Protein AF-A0A660TRC2-F1 (afdb_monomer)

Solvent-accessible surface area (backbone atoms only — not comparable to full-atom values): 8141 Å² total; per-residue (Å²): 137,85,77,63,54,50,63,56,48,26,54,42,34,40,71,77,69,68,39,89,51,57,37,67,58,51,51,52,50,32,53,53,36,41,74,73,71,48,64,65,53,61,55,36,80,72,59,74,60,78,67,70,73,78,74,91,77,68,84,79,85,71,75,71,83,86,66,77,57,84,85,73,58,64,68,63,65,78,68,62,75,64,88,85,78,83,83,77,90,75,85,79,74,79,86,80,78,96,74,94,76,88,78,83,84,78,83,83,85,75,84,87,76,94,76,135

Sequence (116 aa):
EKDWSPEQISKRLKLEDKLDISFVRIYQLIEQDKQKGGNLYTHLRFHHTGHRRAKYGAKYQGGIKDRVSISKRPEIVNDKTRVGDWEIDTIMRPLHSNTSKISPIKPMVKPFTIIF

Foldseek 3Di:
DDQDQLVRVQVCCCVPVVDRDDSVVVVVVQVVCVVVVHDNVCSHPVNPPPDDPPPPPDPPPDDDPPDDDPVRDDCVVVVVPDPPDDDDDDPDDDDDDDDDDDDDDDDPDDDDDDDD

Radius of gyration: 25.34 Å; Cα contacts (8 Å, |Δi|>4): 46; chains: 1; bounding box: 34×39×62 Å

Mean predicted aligned error: 17.65 Å

Secondary structure (DSSP, 8-state):
-----HHHHHHHHHHHS-----HHHHHHHHHHHHHTT-SGGGGSTTTTT--------S---PPPTTPPPGGGS-HHHHTT--TT----------S-------PPP-----------

Structure (mmCIF, N/CA/C/O backbone):
data_AF-A0A660TRC2-F1
#
_entry.id   AF-A0A660TRC2-F1
#
loop_
_atom_site.group_PDB
_atom_site.id
_atom_site.type_symbol
_atom_site.label_atom_id
_atom_site.label_alt_id
_atom_site.label_comp_id
_atom_site.label_asym_id
_atom_site.label_entity_id
_atom_site.label_seq_id
_atom_site.pdbx_PDB_ins_code
_atom_site.Cartn_x
_atom_site.Cartn_y
_atom_site.Cartn_z
_atom_site.occupancy
_atom_site.B_iso_or_equiv
_atom_site.auth_seq_id
_atom_site.auth_comp_id
_atom_site.auth_asym_id
_atom_site.auth_atom_id
_atom_site.pdbx_PDB_model_num
ATOM 1 N N . GLU A 1 1 ? 10.155 -6.901 14.363 1.00 54.22 1 GLU A N 1
ATOM 2 C CA . GLU A 1 1 ? 8.679 -6.918 14.261 1.00 54.22 1 GLU A CA 1
ATOM 3 C C . GLU A 1 1 ? 8.251 -7.410 12.890 1.00 54.22 1 GLU A C 1
ATOM 5 O O . GLU A 1 1 ? 9.057 -7.360 11.968 1.00 54.22 1 GLU A O 1
ATOM 10 N N . LYS A 1 2 ? 7.033 -7.947 12.765 1.00 68.44 2 LYS A N 1
ATOM 11 C CA . LYS A 1 2 ? 6.492 -8.450 11.498 1.00 68.44 2 LYS A CA 1
ATOM 12 C C . LYS A 1 2 ? 5.386 -7.510 11.032 1.00 68.44 2 LYS A C 1
ATOM 14 O O . LYS A 1 2 ? 4.341 -7.459 11.672 1.00 68.44 2 LYS A O 1
ATOM 19 N N . ASP A 1 3 ? 5.621 -6.804 9.931 1.00 81.38 3 ASP A N 1
ATOM 20 C CA . ASP A 1 3 ? 4.624 -5.918 9.330 1.00 81.38 3 ASP A CA 1
ATOM 21 C C . ASP A 1 3 ? 3.574 -6.736 8.566 1.00 81.38 3 ASP A C 1
ATOM 23 O O . ASP A 1 3 ? 3.900 -7.593 7.736 1.00 81.38 3 ASP A O 1
ATOM 27 N N . TRP A 1 4 ? 2.298 -6.482 8.858 1.00 83.56 4 TRP A N 1
ATOM 28 C CA . TRP A 1 4 ? 1.162 -7.154 8.229 1.00 83.56 4 TRP A CA 1
ATOM 29 C C . TRP A 1 4 ? 0.447 -6.210 7.269 1.00 83.56 4 TRP A C 1
ATOM 31 O O . TRP A 1 4 ? 0.222 -5.040 7.569 1.00 83.56 4 TRP A O 1
ATOM 41 N N . SER A 1 5 ? 0.031 -6.731 6.114 1.00 86.19 5 SER A N 1
ATOM 42 C CA . SER A 1 5 ? -0.878 -5.987 5.240 1.00 86.19 5 SER A CA 1
ATOM 43 C C . SER A 1 5 ? -2.267 -5.848 5.886 1.00 86.19 5 SER A C 1
ATOM 45 O O . SER A 1 5 ? -2.694 -6.751 6.613 1.00 86.19 5 SER A O 1
ATOM 47 N N . PRO A 1 6 ? -3.025 -4.781 5.581 1.00 90.00 6 PRO A N 1
ATOM 48 C CA . PRO A 1 6 ? -4.396 -4.606 6.075 1.00 90.00 6 PRO A CA 1
ATOM 49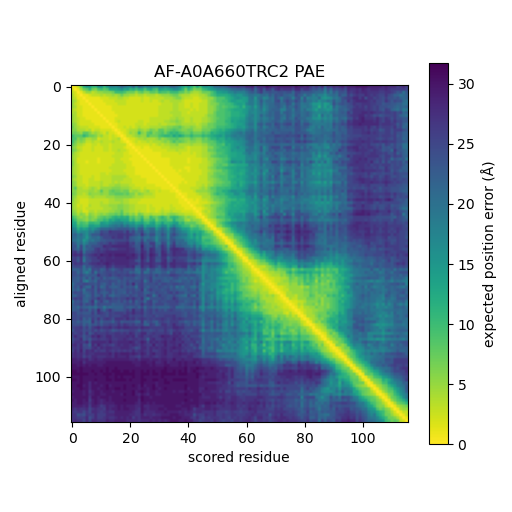 C C . PRO A 1 6 ? -5.326 -5.797 5.796 1.00 90.00 6 PRO A C 1
ATOM 51 O O . PRO A 1 6 ? -6.175 -6.132 6.618 1.00 90.00 6 PRO A O 1
ATOM 54 N N . GLU A 1 7 ? -5.136 -6.491 4.674 1.00 90.62 7 GLU A N 1
ATOM 55 C CA . GLU A 1 7 ? -5.878 -7.710 4.326 1.00 90.62 7 GLU A CA 1
ATOM 56 C C . GLU A 1 7 ? -5.544 -8.881 5.258 1.00 90.62 7 GLU A C 1
ATOM 58 O O . GLU A 1 7 ? -6.429 -9.636 5.660 1.00 90.62 7 GLU A O 1
ATOM 63 N N . GLN A 1 8 ? -4.270 -9.032 5.627 1.00 90.88 8 GLN A N 1
ATOM 64 C CA . GLN A 1 8 ? -3.845 -10.046 6.589 1.00 90.88 8 GLN A CA 1
ATOM 65 C C . GLN A 1 8 ? -4.356 -9.730 7.995 1.00 90.88 8 GLN A C 1
ATOM 67 O O . GLN A 1 8 ? -4.800 -10.646 8.683 1.00 90.88 8 GLN A O 1
ATOM 72 N N . ILE A 1 9 ? -4.343 -8.454 8.398 1.00 89.69 9 ILE A N 1
ATOM 73 C CA . ILE A 1 9 ? -4.900 -8.007 9.682 1.00 89.69 9 ILE A CA 1
ATOM 74 C C . ILE A 1 9 ? -6.399 -8.318 9.731 1.00 89.69 9 ILE A C 1
ATOM 76 O O . ILE A 1 9 ? -6.848 -8.966 10.665 1.00 89.69 9 ILE A O 1
ATOM 80 N N . SER A 1 10 ? -7.158 -7.952 8.694 1.00 91.69 10 SER A N 1
ATOM 81 C CA . SER A 1 10 ? -8.596 -8.250 8.595 1.00 91.69 10 SER A CA 1
ATOM 82 C C . SER A 1 10 ? -8.892 -9.751 8.735 1.00 91.69 10 SER A C 1
ATOM 84 O O . SER A 1 10 ? -9.742 -10.150 9.530 1.00 91.69 10 SER A O 1
ATOM 86 N N . LYS A 1 11 ? -8.137 -10.609 8.034 1.00 92.00 11 LYS A N 1
ATOM 87 C CA . LYS A 1 11 ? -8.286 -12.071 8.142 1.00 92.00 11 LYS A CA 1
ATOM 88 C C . LYS A 1 11 ? -7.936 -12.599 9.532 1.00 92.00 11 LYS A C 1
ATOM 90 O O . LYS A 1 11 ? -8.628 -13.484 10.026 1.00 92.00 11 LYS A O 1
ATOM 95 N N . ARG A 1 12 ? -6.881 -12.074 10.159 1.00 91.56 12 ARG A N 1
ATOM 96 C CA . ARG A 1 12 ? -6.488 -12.465 11.517 1.00 91.56 12 ARG A CA 1
ATOM 97 C C . ARG A 1 12 ? -7.514 -12.059 12.556 1.00 91.56 12 ARG A C 1
ATOM 99 O O . ARG A 1 12 ? -7.922 -12.914 13.323 1.00 91.56 12 ARG A O 1
ATOM 106 N N . LEU A 1 13 ? -7.987 -10.817 12.520 1.00 90.94 13 LEU A N 1
ATOM 107 C CA . LEU A 1 13 ? -9.030 -10.329 13.426 1.00 90.94 13 LEU A CA 1
ATOM 108 C C . LEU A 1 13 ? -10.293 -11.196 13.352 1.00 90.94 13 LEU A C 1
ATOM 110 O O . LEU A 1 13 ? -10.919 -11.483 14.368 1.00 90.94 13 LEU A O 1
ATOM 114 N N . LYS A 1 14 ? -10.627 -11.688 12.155 1.00 91.75 14 LYS A N 1
ATOM 115 C CA . LYS A 1 14 ? -11.754 -12.600 11.961 1.00 91.75 14 LYS A CA 1
ATOM 116 C C . LYS A 1 14 ? -11.524 -13.989 12.567 1.00 91.75 14 LYS A C 1
ATOM 118 O O . LYS A 1 14 ? -12.475 -14.591 13.057 1.00 91.75 14 LYS A O 1
ATOM 123 N N . LEU A 1 15 ? -10.295 -14.504 12.513 1.00 91.44 15 LEU A N 1
ATOM 124 C CA . LEU A 1 15 ? -9.937 -15.840 13.009 1.00 91.44 15 LEU A CA 1
ATOM 125 C C . LEU A 1 15 ? -9.657 -15.867 14.517 1.00 91.44 15 LEU A C 1
ATOM 127 O O . LEU A 1 15 ? -10.104 -16.784 15.198 1.00 91.44 15 LEU A O 1
ATOM 131 N N . GLU A 1 16 ? -8.907 -14.888 15.015 1.00 92.50 16 GLU A N 1
ATOM 132 C CA . GLU A 1 16 ? -8.398 -14.824 16.388 1.00 92.50 16 GLU A CA 1
ATOM 133 C C . GLU A 1 16 ? -9.418 -14.127 17.307 1.00 92.50 16 GLU A C 1
ATOM 135 O O . GLU A 1 16 ? -9.839 -14.705 18.308 1.00 92.50 16 GLU A O 1
ATOM 140 N N . ASP A 1 17 ? -9.906 -12.946 16.912 1.00 87.88 17 ASP A N 1
ATOM 141 C CA . ASP A 1 17 ? -10.756 -12.087 17.755 1.00 87.88 17 ASP A CA 1
ATOM 142 C C . ASP A 1 17 ? -12.253 -12.151 17.410 1.00 87.88 17 ASP A C 1
ATOM 144 O O . ASP A 1 17 ? -13.074 -11.488 18.044 1.00 87.88 17 ASP A O 1
ATOM 148 N N . LYS A 1 18 ? -12.635 -12.933 16.388 1.00 89.88 18 LYS A N 1
ATOM 149 C CA . LYS A 1 18 ? -14.004 -12.993 15.827 1.00 89.88 18 LYS A CA 1
ATOM 150 C C . LYS A 1 18 ? -14.560 -11.618 15.420 1.00 89.88 18 LYS A C 1
ATOM 152 O O . LYS A 1 18 ? -15.775 -11.433 15.344 1.00 89.88 18 LYS A O 1
ATOM 157 N N . LEU A 1 19 ? -13.681 -10.659 15.134 1.00 88.38 19 LEU A N 1
ATOM 158 C CA . LEU A 1 19 ? -14.034 -9.313 14.698 1.00 88.38 19 LEU A CA 1
ATOM 159 C C . LEU A 1 19 ? -13.989 -9.235 13.173 1.00 88.38 19 LEU A C 1
ATOM 161 O O . LEU A 1 19 ? -12.944 -9.442 12.557 1.00 88.38 19 LEU A O 1
ATOM 165 N N . ASP A 1 20 ? -15.122 -8.896 12.556 1.00 90.50 20 ASP A N 1
ATOM 166 C CA . ASP A 1 20 ? -15.200 -8.695 11.108 1.00 90.50 20 ASP A CA 1
ATOM 167 C C . ASP A 1 20 ? -14.986 -7.216 10.763 1.00 90.50 20 ASP A C 1
ATOM 169 O O . ASP A 1 20 ? -15.919 -6.414 10.691 1.00 90.50 20 ASP A O 1
ATOM 173 N N . ILE A 1 21 ? -13.716 -6.836 10.610 1.00 90.75 21 ILE A N 1
ATOM 174 C CA . ILE A 1 21 ? -13.323 -5.494 10.175 1.00 90.75 21 ILE A CA 1
ATOM 175 C C . ILE A 1 21 ? -12.880 -5.568 8.720 1.00 90.75 21 ILE A C 1
ATOM 177 O O . ILE A 1 21 ? -11.951 -6.303 8.375 1.00 90.75 21 ILE A O 1
ATOM 181 N N . SER A 1 22 ? -13.499 -4.757 7.861 1.00 92.12 22 SER A N 1
ATOM 182 C CA . SER A 1 22 ? -13.081 -4.658 6.466 1.00 92.12 22 SER A CA 1
ATOM 183 C C . SER A 1 22 ? -11.677 -4.059 6.363 1.00 92.12 22 SER A C 1
ATOM 185 O O . SER A 1 22 ? -11.337 -3.077 7.027 1.00 92.12 22 SER A O 1
ATOM 187 N N . PHE A 1 23 ? -10.853 -4.606 5.472 1.00 89.69 23 PHE A N 1
ATOM 188 C CA . PHE A 1 23 ? -9.523 -4.053 5.200 1.00 89.69 23 PHE A CA 1
ATOM 189 C C . PHE A 1 23 ? -9.590 -2.584 4.741 1.00 89.69 23 PHE A C 1
ATOM 191 O O . PHE A 1 23 ? -8.692 -1.804 5.046 1.00 89.69 23 PHE A O 1
ATOM 198 N N . VAL A 1 24 ? -10.685 -2.167 4.089 1.00 94.44 24 VAL A N 1
ATOM 199 C CA . VAL A 1 24 ? -10.956 -0.762 3.734 1.00 94.44 24 VAL A CA 1
ATOM 200 C C . VAL A 1 24 ? -10.991 0.128 4.977 1.00 94.44 24 VAL A C 1
ATOM 202 O O . VAL A 1 24 ? -10.414 1.214 4.973 1.00 94.44 24 VAL A O 1
ATOM 205 N N . ARG A 1 25 ? -11.626 -0.329 6.064 1.00 94.31 25 ARG A N 1
ATOM 206 C CA . ARG A 1 25 ? -11.678 0.420 7.324 1.00 94.31 25 ARG A CA 1
ATOM 207 C C . ARG A 1 25 ? -10.295 0.569 7.953 1.00 94.31 25 ARG A C 1
ATOM 209 O O . ARG A 1 25 ? -9.979 1.637 8.468 1.00 94.31 25 ARG A O 1
ATOM 216 N N . ILE A 1 26 ? -9.463 -0.465 7.855 1.00 93.00 26 ILE A N 1
ATOM 217 C CA . ILE A 1 26 ? -8.067 -0.430 8.313 1.00 93.00 26 ILE A CA 1
ATOM 218 C C . ILE A 1 26 ? -7.270 0.597 7.495 1.00 93.00 26 ILE A C 1
ATOM 220 O O . ILE A 1 26 ? -6.556 1.412 8.070 1.00 93.00 26 ILE A O 1
ATOM 224 N N . TYR A 1 27 ? -7.453 0.644 6.172 1.00 92.62 27 TYR A N 1
ATOM 225 C CA . TYR A 1 27 ? -6.838 1.681 5.335 1.00 92.62 27 TYR A CA 1
ATOM 226 C C . TYR A 1 27 ? -7.275 3.101 5.719 1.00 92.62 27 TYR A C 1
ATOM 228 O O . TYR A 1 27 ? -6.437 3.996 5.790 1.00 92.62 27 TYR A O 1
ATOM 236 N N . GLN A 1 28 ? -8.564 3.317 6.001 1.00 93.81 28 GLN A N 1
ATOM 237 C CA . GLN A 1 28 ? -9.054 4.620 6.466 1.00 93.81 28 GLN A CA 1
ATOM 238 C C . GLN A 1 28 ? -8.401 5.039 7.786 1.00 93.81 28 GLN A C 1
ATOM 240 O O . GLN A 1 28 ? -8.030 6.199 7.936 1.00 93.81 28 GLN A O 1
ATOM 245 N N . LEU A 1 29 ? -8.248 4.103 8.728 1.00 93.62 29 LEU A N 1
ATOM 246 C CA . LEU A 1 29 ? -7.586 4.358 10.007 1.00 93.62 29 LEU A CA 1
ATOM 247 C C . LEU A 1 29 ? -6.122 4.768 9.806 1.00 93.62 29 LEU A C 1
ATOM 249 O O . LEU A 1 29 ? -5.679 5.743 10.403 1.00 93.62 29 LEU A O 1
ATOM 253 N N . ILE A 1 30 ? -5.396 4.064 8.936 1.00 92.19 30 ILE A N 1
ATOM 254 C CA . ILE A 1 30 ? -3.998 4.382 8.614 1.00 92.19 30 ILE A CA 1
ATOM 255 C C . ILE A 1 30 ? -3.880 5.788 8.007 1.00 92.19 30 ILE A C 1
ATOM 257 O O . ILE A 1 30 ? -2.978 6.541 8.371 1.00 92.19 30 ILE A O 1
ATOM 261 N N . GLU A 1 31 ? -4.791 6.180 7.111 1.00 90.75 31 GLU A N 1
ATOM 262 C CA . GLU A 1 31 ? -4.759 7.529 6.530 1.00 90.75 31 GLU A CA 1
ATOM 263 C C . GLU A 1 31 ? -5.118 8.610 7.563 1.00 90.75 31 GLU A C 1
ATOM 265 O O . GLU A 1 31 ? -4.507 9.676 7.570 1.00 90.75 31 GLU A O 1
ATOM 270 N N . GLN A 1 32 ? -6.059 8.339 8.474 1.00 94.75 32 GLN A N 1
ATOM 271 C CA . GLN A 1 32 ? -6.383 9.252 9.578 1.00 94.75 32 GLN A CA 1
ATOM 272 C C . GLN A 1 32 ? -5.208 9.430 10.544 1.00 94.75 32 GLN A C 1
ATOM 274 O O . GLN A 1 32 ? -4.944 10.547 10.983 1.00 94.75 32 GLN A O 1
ATOM 279 N N . ASP A 1 33 ? -4.506 8.347 10.874 1.00 94.50 33 ASP A N 1
ATOM 280 C CA . ASP A 1 33 ? -3.301 8.381 11.704 1.00 94.50 33 ASP A CA 1
ATOM 281 C C . ASP A 1 33 ? -2.208 9.230 11.047 1.00 94.50 33 ASP A C 1
ATOM 283 O O . ASP A 1 33 ? -1.690 10.169 11.646 1.00 94.50 33 ASP A O 1
ATOM 287 N N . LYS A 1 34 ? -1.960 9.000 9.757 1.00 91.88 34 LYS A N 1
ATOM 288 C CA . LYS A 1 34 ? -1.024 9.793 8.958 1.00 91.88 34 LYS A CA 1
ATOM 289 C C . LYS A 1 34 ? -1.383 11.283 8.927 1.00 91.88 34 LYS A C 1
ATOM 291 O O . LYS A 1 34 ? -0.492 12.120 9.043 1.00 91.88 34 LYS A O 1
ATOM 296 N N . GLN A 1 35 ? -2.665 11.639 8.809 1.00 92.88 35 GLN A N 1
ATOM 297 C CA . GLN A 1 35 ? -3.112 13.041 8.878 1.00 92.88 35 GLN A CA 1
ATOM 298 C C . GLN A 1 35 ? -2.855 13.680 10.248 1.00 92.88 35 GLN A C 1
ATOM 300 O O . GLN A 1 35 ? -2.620 14.882 10.329 1.00 92.88 35 GLN A O 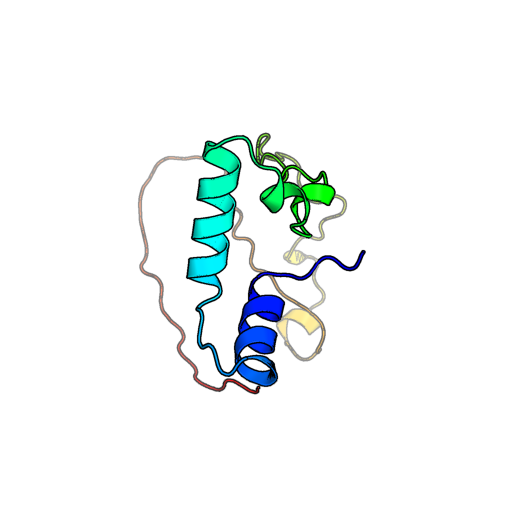1
ATOM 305 N N . LYS A 1 36 ? -2.869 12.880 11.318 1.00 95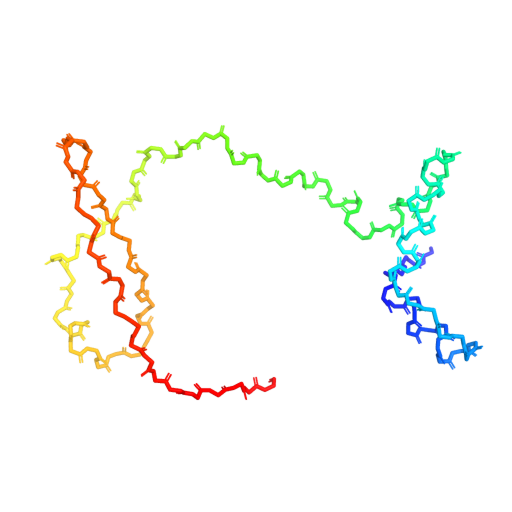.12 36 LYS A N 1
ATOM 306 C CA . LYS A 1 36 ? -2.533 13.306 12.682 1.00 95.12 36 LYS A CA 1
ATOM 307 C C . LYS A 1 36 ? -1.024 13.307 12.960 1.00 95.12 36 LYS A C 1
ATOM 309 O O . LYS A 1 36 ? -0.622 13.626 14.073 1.00 95.12 36 LYS A O 1
ATOM 314 N N . GLY A 1 37 ? -0.197 12.974 11.967 1.00 92.56 37 GLY A N 1
ATOM 315 C CA . GLY A 1 37 ? 1.257 12.884 12.106 1.00 92.56 37 GLY A CA 1
ATOM 316 C C . GLY A 1 37 ? 1.757 11.556 12.680 1.00 92.56 37 GLY A C 1
ATOM 317 O O . GLY A 1 37 ? 2.916 11.471 13.076 1.00 92.56 37 GLY A O 1
ATOM 318 N N . GLY A 1 38 ? 0.906 10.531 12.736 1.00 93.44 38 GLY A N 1
ATOM 319 C CA . GLY A 1 38 ? 1.295 9.183 13.129 1.00 93.44 38 GLY A CA 1
ATOM 320 C C . GLY A 1 38 ? 2.114 8.461 12.055 1.00 93.44 38 GLY A C 1
ATOM 321 O O . GLY A 1 38 ? 2.345 8.966 10.951 1.00 93.44 38 GLY A O 1
ATOM 322 N N . ASN A 1 39 ? 2.596 7.269 12.397 1.00 91.00 39 ASN A N 1
ATOM 323 C CA . ASN A 1 39 ? 3.547 6.500 11.600 1.00 91.00 39 ASN A CA 1
ATOM 324 C C . ASN A 1 39 ? 2.984 5.171 11.076 1.00 91.00 39 ASN A C 1
ATOM 326 O O . ASN A 1 39 ? 3.725 4.439 10.432 1.00 91.00 39 ASN A O 1
ATOM 330 N N . LEU A 1 40 ? 1.695 4.853 11.254 1.00 89.69 40 LEU A N 1
ATOM 331 C CA . LEU A 1 40 ? 1.148 3.551 10.832 1.00 89.69 40 LEU A CA 1
ATOM 332 C C . LEU A 1 40 ? 1.326 3.270 9.332 1.00 89.69 40 LEU A C 1
ATOM 334 O O . LEU A 1 40 ? 1.460 2.122 8.910 1.00 89.69 40 LEU A O 1
ATOM 338 N N . TYR A 1 41 ? 1.355 4.319 8.511 1.00 86.94 41 TYR A N 1
ATOM 339 C CA . TYR A 1 41 ? 1.541 4.199 7.067 1.00 86.94 41 TYR A CA 1
ATOM 340 C C . TYR A 1 41 ? 2.940 3.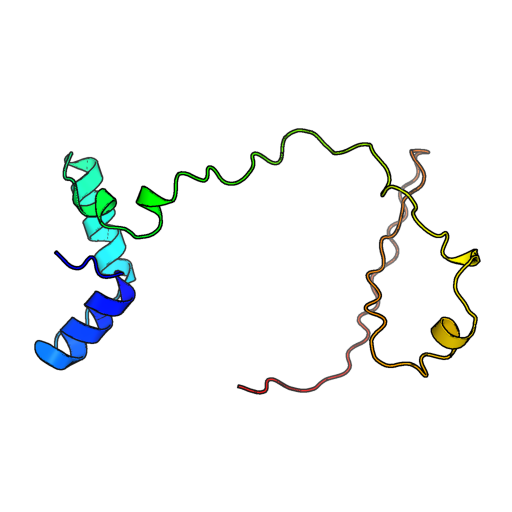702 6.668 1.00 86.94 41 TYR A C 1
ATOM 342 O O . TYR A 1 41 ? 3.094 3.199 5.553 1.00 86.94 41 TYR A O 1
ATOM 350 N N . THR A 1 42 ? 3.949 3.823 7.542 1.00 86.69 42 THR A N 1
ATOM 351 C CA . THR A 1 42 ? 5.316 3.377 7.237 1.00 86.69 42 THR A CA 1
ATOM 352 C C . THR A 1 42 ? 5.410 1.856 7.192 1.00 86.69 42 THR A C 1
ATOM 354 O O . THR A 1 42 ? 6.135 1.329 6.359 1.00 86.69 42 THR A O 1
ATOM 357 N N . HIS A 1 43 ? 4.584 1.166 7.980 1.00 86.12 43 HIS A N 1
ATOM 358 C CA . HIS A 1 43 ? 4.485 -0.294 8.044 1.00 86.12 43 HIS A CA 1
ATOM 359 C C . HIS A 1 43 ? 3.813 -0.925 6.810 1.00 86.12 43 HIS A C 1
ATOM 361 O O . HIS A 1 43 ? 3.743 -2.148 6.674 1.00 86.12 43 HIS A O 1
ATOM 367 N N . LEU A 1 44 ? 3.296 -0.122 5.871 1.00 85.50 44 LEU A N 1
ATOM 368 C CA . LEU A 1 44 ? 2.759 -0.652 4.621 1.00 85.50 44 LEU A CA 1
ATOM 369 C C . LEU A 1 44 ? 3.896 -1.142 3.721 1.00 85.50 44 LEU A C 1
ATOM 371 O O . LEU A 1 44 ? 4.819 -0.403 3.387 1.00 85.50 44 LEU A O 1
ATOM 375 N N . ARG A 1 45 ? 3.768 -2.370 3.206 1.00 78.06 45 ARG A N 1
ATOM 376 C CA . ARG A 1 45 ? 4.768 -3.012 2.330 1.00 78.06 45 ARG A CA 1
ATOM 377 C C . ARG A 1 45 ? 5.196 -2.150 1.133 1.00 78.06 45 ARG A C 1
ATOM 379 O O . ARG A 1 45 ? 6.344 -2.213 0.707 1.00 78.06 45 ARG A O 1
ATOM 386 N N . PHE A 1 46 ? 4.286 -1.333 0.601 1.00 69.06 46 PHE A N 1
ATOM 387 C CA . PHE A 1 46 ? 4.559 -0.447 -0.533 1.00 69.06 46 PHE A CA 1
ATOM 388 C C . PHE A 1 46 ? 5.250 0.870 -0.146 1.00 69.06 46 PHE A C 1
ATOM 390 O O . PHE A 1 46 ? 5.856 1.501 -1.010 1.00 69.06 46 PHE A O 1
ATOM 397 N N . HIS A 1 47 ? 5.222 1.275 1.127 1.00 68.25 47 HIS A N 1
ATOM 398 C CA . HIS A 1 47 ? 5.898 2.489 1.590 1.00 68.25 47 HIS A CA 1
ATOM 399 C C . HIS A 1 47 ? 7.423 2.372 1.434 1.00 68.25 47 HIS A C 1
ATOM 401 O O . HIS A 1 47 ? 8.073 3.275 0.913 1.00 68.25 47 HIS A O 1
ATOM 407 N N . HIS A 1 48 ? 7.984 1.210 1.773 1.00 62.56 48 HIS A N 1
ATOM 408 C CA . HIS A 1 48 ? 9.421 0.951 1.658 1.00 62.56 48 HIS A CA 1
ATOM 409 C C . HIS A 1 48 ? 9.910 0.729 0.226 1.00 62.56 48 HIS A C 1
ATOM 411 O O . HIS A 1 48 ? 11.113 0.771 -0.017 1.00 62.56 48 HIS A O 1
ATOM 417 N N . THR A 1 49 ? 9.012 0.497 -0.737 1.00 60.94 49 THR A N 1
ATOM 418 C CA . THR A 1 49 ? 9.454 0.114 -2.083 1.00 60.94 49 THR A CA 1
ATOM 419 C C . THR A 1 49 ? 10.101 1.237 -2.884 1.00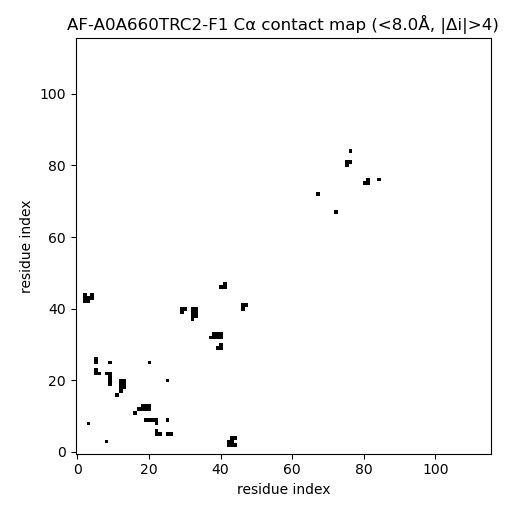 60.94 49 THR A C 1
ATOM 421 O O . THR A 1 49 ? 10.672 0.925 -3.915 1.00 60.94 49 THR A O 1
ATOM 424 N N . GLY A 1 50 ? 10.072 2.510 -2.458 1.00 55.19 50 GLY A N 1
ATOM 425 C CA . GLY A 1 50 ? 10.866 3.608 -3.055 1.00 55.19 50 GLY A CA 1
ATOM 426 C C . GLY A 1 50 ? 10.620 3.902 -4.548 1.00 55.19 50 GLY A C 1
ATOM 427 O O . GLY A 1 50 ? 11.076 4.911 -5.086 1.00 55.19 50 GLY A O 1
ATOM 428 N N . HIS A 1 51 ? 9.863 3.057 -5.239 1.00 58.78 51 HIS A N 1
ATOM 429 C CA . HIS A 1 51 ? 9.570 3.159 -6.646 1.00 58.78 51 HIS A CA 1
ATOM 430 C C . HIS A 1 51 ? 8.420 4.145 -6.793 1.00 58.78 51 HIS A C 1
ATOM 432 O O . HIS A 1 51 ? 7.241 3.78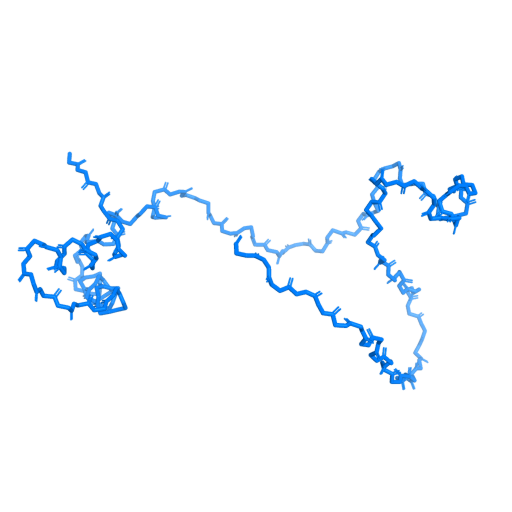9 -6.732 1.00 58.78 51 HIS A O 1
ATOM 438 N N . ARG A 1 52 ? 8.757 5.417 -7.038 1.00 60.03 52 ARG A N 1
ATOM 439 C CA . ARG A 1 52 ? 7.844 6.281 -7.792 1.00 60.03 52 ARG A CA 1
ATOM 440 C C . ARG A 1 52 ? 7.416 5.468 -9.009 1.00 60.03 52 ARG A C 1
ATOM 442 O O . ARG A 1 52 ? 8.275 5.052 -9.786 1.00 60.03 52 ARG A O 1
ATOM 449 N N . ARG A 1 53 ? 6.107 5.246 -9.181 1.00 62.00 53 ARG A N 1
ATOM 450 C CA . ARG A 1 53 ? 5.568 4.804 -10.474 1.00 62.00 53 ARG A CA 1
ATOM 451 C C . ARG A 1 53 ? 6.243 5.669 -11.530 1.00 62.00 53 ARG A C 1
ATOM 453 O O . ARG A 1 53 ? 6.265 6.894 -11.358 1.00 62.00 53 ARG A O 1
ATOM 460 N N . ALA A 1 54 ? 6.856 5.040 -12.535 1.00 62.97 54 ALA A N 1
ATOM 461 C CA . ALA A 1 54 ? 7.520 5.762 -13.608 1.00 62.97 54 ALA A CA 1
ATOM 462 C C . ALA A 1 54 ? 6.585 6.892 -14.049 1.00 62.97 54 ALA A C 1
ATOM 464 O O . ALA A 1 54 ? 5.421 6.649 -14.377 1.00 62.97 54 ALA A O 1
ATOM 465 N N . LYS A 1 55 ? 7.051 8.141 -13.954 1.00 60.91 55 LYS A N 1
ATOM 466 C CA . LYS A 1 55 ? 6.321 9.259 -14.542 1.00 60.91 55 LYS A CA 1
ATOM 467 C C . LYS A 1 55 ? 6.303 8.965 -16.037 1.00 60.91 55 LYS A C 1
ATOM 469 O O . LYS A 1 55 ? 7.319 9.151 -16.698 1.00 60.91 55 LYS A O 1
ATOM 474 N N . TYR A 1 56 ? 5.190 8.457 -16.559 1.00 62.66 56 TYR A N 1
ATOM 475 C CA . TYR A 1 56 ? 4.971 8.380 -17.998 1.00 62.66 56 TYR A CA 1
ATOM 476 C C . TYR A 1 56 ? 5.000 9.820 -18.517 1.00 62.66 56 TYR A C 1
ATOM 478 O O . TYR A 1 56 ? 4.048 10.576 -18.349 1.00 62.66 56 TYR A O 1
ATOM 486 N N . GLY A 1 57 ? 6.164 10.234 -19.010 1.00 61.88 57 GLY A N 1
ATOM 487 C CA . GLY A 1 57 ? 6.514 11.649 -19.098 1.00 61.88 57 GLY A CA 1
ATOM 488 C C . GLY A 1 57 ? 7.723 11.918 -19.981 1.00 61.88 57 GLY A C 1
ATOM 489 O O . GLY A 1 57 ? 8.494 12.824 -19.711 1.00 61.88 57 GLY A O 1
ATOM 490 N N . ALA A 1 58 ? 7.884 11.110 -21.019 1.00 61.44 58 ALA A N 1
ATOM 491 C CA . ALA A 1 58 ? 8.442 11.482 -22.308 1.00 61.44 58 ALA A CA 1
ATOM 492 C C . ALA A 1 58 ? 7.896 10.417 -23.256 1.00 61.44 58 ALA A C 1
ATOM 494 O O . ALA A 1 58 ? 8.128 9.227 -23.043 1.00 61.44 58 ALA A O 1
ATOM 495 N N . LYS A 1 59 ? 7.077 10.809 -24.237 1.00 62.47 59 LYS A N 1
ATOM 496 C CA . LYS A 1 59 ? 6.617 9.868 -25.263 1.00 62.47 59 LYS A CA 1
ATOM 497 C C . LYS A 1 59 ? 7.875 9.315 -25.925 1.00 62.47 59 LYS A C 1
ATOM 499 O O . LYS A 1 59 ? 8.572 10.077 -26.587 1.00 62.47 59 LYS A O 1
ATOM 504 N N . TYR A 1 60 ? 8.190 8.042 -25.706 1.00 64.19 60 TYR A N 1
ATOM 505 C CA . TYR A 1 60 ? 9.246 7.365 -26.444 1.00 64.19 60 TYR A CA 1
ATOM 506 C C . TYR A 1 60 ? 8.895 7.480 -27.934 1.00 64.19 60 TYR A C 1
ATOM 508 O O . TYR A 1 60 ? 7.927 6.883 -28.391 1.00 64.19 60 TYR A O 1
ATOM 516 N N . GLN A 1 61 ? 9.620 8.338 -28.657 1.00 62.88 61 GLN A N 1
ATOM 517 C CA . GLN A 1 61 ? 9.446 8.557 -30.101 1.00 62.88 61 GLN A CA 1
ATOM 518 C C . GLN A 1 61 ? 10.221 7.518 -30.929 1.00 62.88 61 GLN A C 1
ATOM 520 O O . GLN A 1 61 ? 10.209 7.565 -32.155 1.00 62.88 61 GLN A O 1
ATOM 525 N N . GLY A 1 62 ? 10.946 6.609 -30.269 1.00 68.44 62 GLY A N 1
ATOM 526 C CA . GLY A 1 62 ? 11.744 5.586 -30.930 1.00 68.44 62 GLY A CA 1
ATOM 527 C C . GLY A 1 62 ? 10.895 4.411 -31.409 1.00 68.44 62 GLY A C 1
ATOM 528 O O . GLY A 1 62 ? 9.889 4.053 -30.802 1.00 68.44 62 GLY A O 1
ATOM 529 N N . GLY A 1 63 ? 11.314 3.787 -32.506 1.00 70.88 63 GLY A N 1
ATOM 530 C CA . GLY A 1 63 ? 10.854 2.446 -32.863 1.00 70.88 63 GLY A CA 1
ATOM 531 C C . GLY A 1 63 ? 11.618 1.380 -32.075 1.00 70.88 63 GLY A C 1
ATOM 532 O O . GLY A 1 63 ? 12.743 1.618 -31.641 1.00 70.88 63 GLY A O 1
ATOM 533 N N . ILE A 1 64 ? 11.030 0.190 -31.927 1.00 70.56 64 ILE A N 1
ATOM 534 C CA . ILE A 1 64 ? 11.715 -0.986 -31.367 1.00 70.56 64 ILE A CA 1
ATOM 535 C C . ILE A 1 64 ? 12.975 -1.266 -32.203 1.00 70.56 64 ILE A C 1
ATOM 537 O O . ILE A 1 64 ? 12.892 -1.371 -33.432 1.00 70.56 64 ILE A O 1
ATOM 541 N N . LYS A 1 65 ? 14.137 -1.359 -31.543 1.00 70.06 65 LYS A N 1
ATOM 542 C CA . LYS A 1 65 ? 15.402 -1.719 -32.194 1.00 70.06 65 LYS A CA 1
ATOM 543 C C . LYS A 1 65 ? 15.261 -3.114 -32.813 1.00 70.06 65 LYS A C 1
ATOM 545 O O . LYS A 1 65 ? 14.715 -4.006 -32.176 1.00 70.06 65 LYS A O 1
ATOM 550 N N . ASP A 1 66 ? 15.706 -3.265 -34.058 1.00 73.25 66 ASP A N 1
ATOM 551 C CA . ASP A 1 66 ? 15.651 -4.526 -34.809 1.00 73.25 66 ASP A CA 1
ATOM 552 C C . ASP A 1 66 ? 14.228 -5.070 -35.033 1.00 73.25 66 ASP A C 1
ATOM 554 O O . ASP A 1 66 ? 14.022 -6.274 -35.197 1.00 73.25 66 ASP A O 1
ATOM 558 N N . ARG A 1 67 ? 13.217 -4.182 -35.091 1.00 72.31 67 ARG A N 1
ATOM 559 C CA . ARG A 1 67 ? 11.854 -4.600 -35.441 1.00 72.31 67 ARG A CA 1
ATOM 560 C C . ARG A 1 67 ? 11.836 -5.264 -36.822 1.00 72.31 67 ARG A C 1
ATOM 562 O O . ARG A 1 67 ? 12.259 -4.680 -37.824 1.00 72.31 67 ARG A O 1
ATOM 569 N N . VAL A 1 68 ? 11.271 -6.461 -36.887 1.00 70.38 68 VAL A N 1
ATOM 570 C CA . VAL A 1 68 ? 11.001 -7.152 -38.148 1.00 70.38 68 VAL A CA 1
ATOM 571 C C . VAL A 1 68 ? 9.663 -6.644 -38.686 1.00 70.38 68 VAL A C 1
ATOM 573 O O . VAL A 1 68 ? 8.669 -6.599 -37.966 1.00 70.38 68 VAL A O 1
ATOM 576 N N . SER A 1 69 ? 9.642 -6.192 -39.943 1.00 71.12 69 SER A N 1
ATOM 577 C CA . SER A 1 69 ? 8.395 -5.795 -40.613 1.00 71.12 69 SER A CA 1
ATOM 578 C C . SER A 1 69 ? 7.420 -6.971 -40.654 1.00 71.12 69 SER A C 1
ATOM 580 O O . SER A 1 69 ? 7.850 -8.101 -40.883 1.00 71.12 69 SER A O 1
ATOM 582 N N . ILE A 1 70 ? 6.114 -6.701 -40.557 1.00 67.88 70 ILE A N 1
ATOM 583 C CA . ILE A 1 70 ? 5.063 -7.715 -40.751 1.00 67.88 70 ILE A CA 1
ATOM 584 C C . ILE A 1 70 ? 5.209 -8.465 -42.083 1.00 67.88 70 ILE A C 1
ATOM 586 O O . ILE A 1 70 ? 4.824 -9.620 -42.184 1.00 67.88 70 ILE A O 1
ATOM 590 N N . SER A 1 71 ? 5.808 -7.831 -43.096 1.00 74.25 71 SER A N 1
ATOM 591 C CA . SER A 1 71 ? 6.049 -8.426 -44.413 1.00 74.25 71 SER A CA 1
ATOM 592 C C . SER A 1 71 ? 7.195 -9.437 -44.444 1.00 74.25 71 SER A C 1
ATOM 594 O O . SER A 1 71 ? 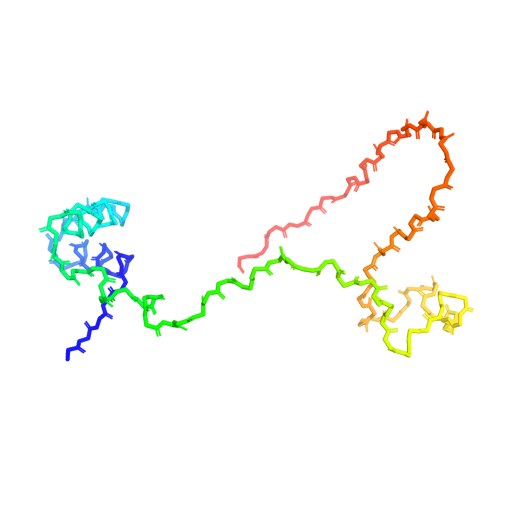7.314 -10.183 -45.406 1.00 74.25 71 SER A O 1
ATOM 596 N N . LYS A 1 72 ? 8.056 -9.453 -43.422 1.00 75.00 72 LYS A N 1
ATOM 597 C CA . LYS A 1 72 ? 9.204 -10.365 -43.319 1.00 75.00 72 LYS A CA 1
ATOM 598 C C . LYS A 1 72 ? 8.914 -11.580 -42.429 1.00 75.00 72 LYS A C 1
ATOM 600 O O . LYS A 1 72 ? 9.830 -12.347 -42.146 1.00 75.00 72 LYS A O 1
ATOM 605 N N . ARG A 1 73 ? 7.675 -11.743 -41.947 1.00 74.38 73 ARG A N 1
ATOM 606 C CA . ARG A 1 73 ? 7.298 -12.901 -41.129 1.00 74.38 73 ARG A CA 1
ATOM 607 C C . ARG A 1 73 ? 7.238 -14.171 -41.988 1.00 74.38 73 ARG A C 1
ATOM 609 O O . ARG A 1 73 ? 6.821 -14.087 -43.142 1.00 74.38 73 ARG A O 1
ATOM 616 N N . PRO A 1 74 ? 7.636 -15.332 -41.450 1.00 76.81 74 PRO A N 1
ATOM 617 C CA . PRO A 1 74 ? 7.509 -16.593 -42.166 1.00 76.81 74 PRO A CA 1
ATOM 618 C C . PRO A 1 74 ? 6.029 -16.968 -42.338 1.00 76.81 74 PRO A C 1
ATOM 620 O O . PRO A 1 74 ? 5.210 -16.704 -41.456 1.00 76.81 74 PRO A O 1
ATOM 623 N N . GLU A 1 75 ? 5.691 -17.600 -43.462 1.00 77.06 75 GLU A N 1
ATOM 624 C CA . GLU A 1 75 ? 4.303 -17.912 -43.852 1.00 77.06 75 GLU A CA 1
ATOM 625 C C . GLU A 1 75 ? 3.569 -18.794 -42.836 1.00 77.06 75 GLU A C 1
ATOM 627 O O . GLU A 1 75 ? 2.384 -18.589 -42.600 1.00 77.06 75 GLU A O 1
ATOM 632 N N . ILE A 1 76 ? 4.298 -19.654 -42.121 1.00 72.69 76 ILE A N 1
ATOM 633 C CA . ILE A 1 76 ? 3.765 -20.502 -41.044 1.00 72.69 76 ILE A CA 1
ATOM 634 C C . ILE A 1 76 ? 3.024 -19.717 -39.942 1.00 72.69 76 ILE A C 1
ATOM 636 O O . ILE A 1 76 ? 2.150 -20.260 -39.269 1.00 72.69 76 ILE A O 1
ATOM 640 N N . VAL A 1 77 ? 3.343 -18.427 -39.766 1.00 68.38 77 VAL A N 1
ATOM 641 C CA . VAL A 1 77 ? 2.641 -17.529 -38.832 1.00 68.38 77 VAL A CA 1
ATOM 642 C C . VAL A 1 77 ? 1.268 -17.123 -39.382 1.00 68.38 77 VAL A C 1
ATOM 644 O O . VAL A 1 77 ? 0.310 -17.035 -38.618 1.00 68.38 77 VAL A O 1
ATOM 647 N N . ASN A 1 78 ? 1.129 -16.938 -40.703 1.00 71.62 78 ASN A N 1
ATOM 648 C CA . ASN A 1 78 ? -0.178 -16.709 -41.339 1.00 71.62 78 ASN A CA 1
ATOM 649 C C . ASN A 1 78 ? -1.089 -17.927 -41.186 1.00 71.62 78 ASN A C 1
ATOM 651 O O . ASN A 1 78 ? -2.291 -17.765 -40.971 1.00 71.62 78 ASN A O 1
ATOM 655 N N . ASP A 1 79 ? -0.506 -19.124 -41.265 1.00 77.19 79 ASP A N 1
ATOM 656 C CA . ASP A 1 79 ? -1.239 -20.385 -41.172 1.00 77.19 79 ASP A CA 1
ATOM 657 C C . ASP A 1 79 ? -1.735 -20.6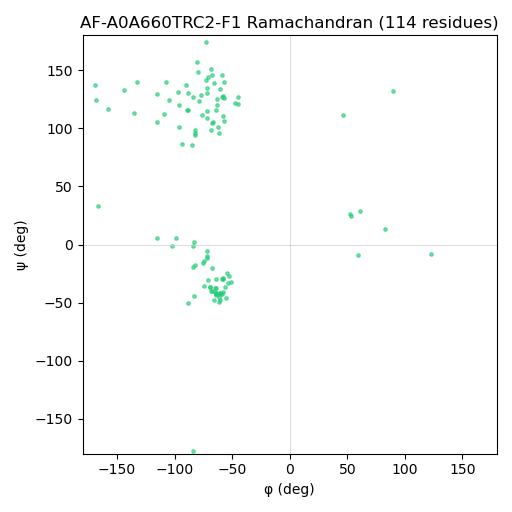72 -39.746 1.00 77.19 79 ASP A C 1
ATOM 659 O O . ASP A 1 79 ? -2.567 -21.558 -39.549 1.00 77.19 79 ASP A O 1
ATOM 663 N N . LYS A 1 80 ? -1.258 -19.913 -38.741 1.00 67.94 80 LYS A N 1
ATOM 664 C CA . LYS A 1 80 ? -1.618 -20.044 -37.313 1.00 67.94 80 LYS A CA 1
ATOM 665 C C . LYS A 1 80 ? -1.446 -21.466 -36.767 1.00 67.94 80 LYS A C 1
ATOM 667 O O . LYS A 1 80 ? -2.115 -21.863 -35.815 1.00 67.94 80 LYS A O 1
ATOM 672 N N . THR A 1 81 ? -0.551 -22.242 -37.371 1.00 72.69 81 THR A N 1
ATOM 673 C CA . THR A 1 81 ? -0.324 -23.655 -37.041 1.00 72.69 81 THR A CA 1
ATOM 674 C C . THR A 1 81 ? 0.620 -23.839 -35.855 1.00 72.69 81 THR A C 1
ATOM 676 O O . THR A 1 81 ? 0.623 -24.897 -35.228 1.00 72.69 81 THR A O 1
ATOM 679 N N . ARG A 1 82 ? 1.413 -22.815 -35.516 1.00 72.44 82 ARG A N 1
ATOM 680 C CA . ARG A 1 82 ? 2.388 -22.845 -34.422 1.00 72.44 82 ARG A CA 1
ATOM 681 C C . ARG A 1 82 ? 1.828 -22.215 -33.146 1.00 72.44 82 ARG A C 1
ATOM 683 O O . ARG A 1 82 ? 1.326 -21.097 -33.153 1.00 72.44 82 ARG A O 1
ATOM 690 N N . VAL A 1 83 ? 1.977 -22.919 -32.026 1.00 61.94 83 VAL A N 1
ATOM 691 C CA . VAL A 1 83 ? 1.663 -22.405 -30.685 1.00 61.94 83 VAL A CA 1
ATOM 692 C C . VAL A 1 83 ? 2.904 -21.710 -30.117 1.00 61.94 83 VAL A C 1
ATOM 694 O O . VAL A 1 83 ? 3.988 -22.289 -30.134 1.00 61.94 83 VAL A O 1
ATOM 697 N N . GLY A 1 84 ? 2.752 -20.483 -29.611 1.00 62.47 84 GLY A N 1
ATOM 698 C CA . GLY A 1 84 ? 3.839 -19.705 -28.993 1.00 62.47 84 GLY A CA 1
ATOM 699 C C . GLY A 1 84 ? 4.102 -18.335 -29.626 1.00 62.47 84 GLY A C 1
ATOM 700 O O . GLY A 1 84 ? 4.840 -17.538 -29.048 1.00 62.47 84 GLY A O 1
ATOM 701 N N . ASP A 1 85 ? 3.472 -18.030 -30.762 1.00 65.00 85 ASP A N 1
ATOM 702 C CA . ASP A 1 85 ? 3.477 -16.691 -31.352 1.00 65.00 85 ASP A CA 1
ATOM 703 C C . ASP A 1 85 ? 2.412 -15.822 -30.659 1.00 65.00 85 ASP A C 1
ATOM 705 O O . ASP A 1 85 ? 1.219 -15.916 -30.942 1.00 65.00 85 ASP A O 1
ATOM 709 N N . TRP A 1 86 ? 2.834 -14.994 -29.702 1.00 64.56 86 TRP A N 1
ATOM 710 C CA . TRP A 1 86 ? 1.961 -14.003 -29.069 1.00 64.56 86 TRP A CA 1
ATOM 711 C C . TRP A 1 86 ? 1.880 -12.758 -29.965 1.00 64.56 86 TRP A C 1
ATOM 713 O O . TRP A 1 86 ? 2.762 -11.901 -29.929 1.00 64.56 86 TRP A O 1
ATOM 723 N N . GLU A 1 87 ? 0.841 -12.660 -30.798 1.00 58.50 87 GLU A N 1
ATOM 724 C CA . GLU A 1 87 ? 0.594 -11.477 -31.633 1.00 58.50 87 GLU A CA 1
ATOM 725 C C . GLU A 1 87 ? -0.047 -10.349 -30.800 1.00 58.50 87 GLU A C 1
ATOM 727 O O . GLU A 1 87 ? -1.102 -10.522 -30.190 1.00 58.50 87 GLU A O 1
ATOM 732 N N . ILE A 1 88 ? 0.586 -9.171 -30.775 1.00 55.94 88 ILE A N 1
ATOM 733 C CA . ILE A 1 88 ? -0.006 -7.928 -30.261 1.00 55.94 88 ILE A CA 1
ATOM 734 C C . ILE A 1 88 ? -0.124 -6.969 -31.447 1.00 55.94 88 ILE A C 1
ATOM 736 O O . ILE A 1 88 ? 0.876 -6.404 -31.898 1.00 55.94 88 ILE A O 1
ATOM 740 N N . ASP A 1 89 ? -1.340 -6.773 -31.957 1.00 52.28 89 ASP A N 1
ATOM 741 C CA . ASP A 1 89 ? -1.596 -5.845 -33.060 1.00 52.28 89 ASP A CA 1
ATOM 742 C C . ASP A 1 89 ? -1.363 -4.396 -32.608 1.00 52.28 89 ASP A C 1
ATOM 744 O O . ASP A 1 89 ? -2.182 -3.789 -31.917 1.00 52.28 89 ASP A O 1
ATOM 748 N N . THR A 1 90 ? -0.242 -3.802 -33.023 1.00 56.22 90 THR A N 1
ATOM 749 C CA . THR A 1 90 ? -0.043 -2.352 -32.917 1.00 56.22 90 THR A CA 1
ATOM 750 C C . THR A 1 90 ? -0.403 -1.706 -34.249 1.00 56.22 90 THR A C 1
ATOM 752 O O . THR A 1 90 ? 0.393 -1.702 -35.188 1.00 56.22 90 THR A O 1
ATOM 755 N N . ILE A 1 91 ? -1.603 -1.124 -34.332 1.00 57.66 91 ILE A N 1
ATOM 756 C CA . ILE A 1 91 ? -2.003 -0.293 -35.474 1.00 57.66 91 ILE A CA 1
ATOM 757 C C . ILE A 1 91 ? -1.162 0.989 -35.440 1.00 57.66 91 ILE A C 1
ATOM 759 O O . ILE A 1 91 ? -1.457 1.937 -34.710 1.00 57.66 91 ILE A O 1
ATOM 763 N N . MET A 1 92 ? -0.095 1.029 -36.237 1.00 52.66 92 MET A N 1
ATOM 764 C CA . MET A 1 92 ? 0.671 2.250 -36.476 1.00 52.66 92 MET A CA 1
ATOM 765 C C . MET A 1 92 ? -0.171 3.185 -37.356 1.00 52.66 92 MET A C 1
ATOM 767 O O . MET A 1 92 ? -0.372 2.919 -38.539 1.00 52.66 92 MET A O 1
ATOM 771 N N . ARG A 1 93 ? -0.678 4.292 -36.798 1.00 42.28 93 ARG A N 1
ATOM 772 C CA . ARG A 1 93 ? -1.290 5.357 -37.610 1.00 42.28 93 ARG A CA 1
ATOM 773 C C . ARG A 1 93 ? -0.185 6.109 -38.370 1.00 42.28 93 ARG A C 1
ATOM 775 O O . ARG A 1 93 ? 0.809 6.474 -37.741 1.00 42.28 93 ARG A O 1
ATOM 782 N N . PRO A 1 94 ? -0.352 6.399 -39.674 1.00 47.75 94 PRO A N 1
ATOM 783 C CA . PRO A 1 94 ? 0.500 7.359 -40.365 1.00 47.75 94 PRO A CA 1
ATOM 784 C C . PRO A 1 94 ? 0.435 8.715 -39.655 1.00 47.75 94 PRO A C 1
ATOM 786 O O . PRO A 1 94 ? -0.636 9.142 -39.209 1.00 47.75 94 PRO A O 1
ATOM 789 N N . LEU A 1 95 ? 1.576 9.388 -39.536 1.00 49.56 95 LEU A N 1
ATOM 790 C CA . LEU A 1 95 ? 1.668 10.713 -38.935 1.00 49.56 95 LEU A CA 1
ATOM 791 C C . LEU A 1 95 ? 0.929 11.731 -39.836 1.00 49.56 95 LEU A C 1
ATOM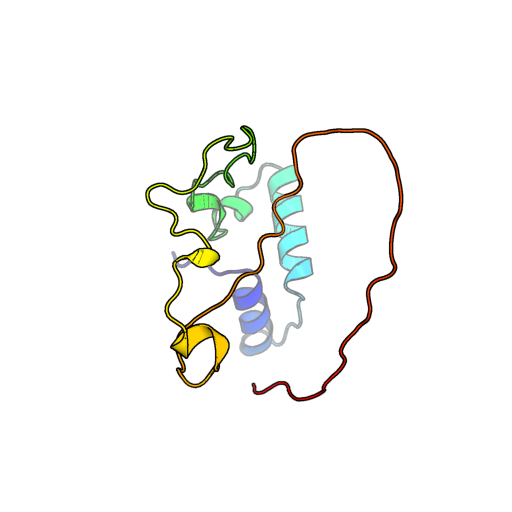 793 O O . LEU A 1 95 ? 1.419 12.079 -40.898 1.00 49.56 95 LEU A O 1
ATOM 797 N N . HIS A 1 96 ? -0.262 12.155 -39.398 1.00 43.41 96 HIS A N 1
ATOM 798 C CA . HIS A 1 96 ? -1.088 13.290 -39.855 1.00 43.41 96 HIS A CA 1
ATOM 799 C C . HIS A 1 96 ? -1.320 13.517 -41.369 1.00 43.41 96 HIS A C 1
ATOM 801 O O . HIS A 1 96 ? -0.501 14.091 -42.075 1.00 43.41 96 HIS A O 1
ATOM 807 N N . SER A 1 97 ? -2.567 13.299 -41.802 1.00 32.25 97 SER A N 1
ATOM 808 C CA . SER A 1 97 ? -3.321 14.285 -42.595 1.00 32.25 97 SER A CA 1
ATOM 809 C C . SER A 1 97 ? -4.796 14.224 -42.175 1.00 32.25 97 SER A C 1
ATOM 811 O O . SER A 1 97 ? -5.356 13.154 -41.934 1.00 32.25 97 SER A O 1
ATOM 813 N N . ASN A 1 98 ? -5.383 15.396 -41.943 1.00 44.47 98 ASN A N 1
ATOM 814 C CA . ASN A 1 98 ? -6.700 15.578 -41.343 1.00 44.47 98 ASN A CA 1
ATOM 815 C C . ASN A 1 98 ? -7.805 14.991 -42.228 1.00 44.47 98 ASN A C 1
ATOM 817 O O . ASN A 1 98 ? -8.037 15.507 -43.310 1.00 44.47 98 ASN A O 1
ATOM 821 N N . THR A 1 99 ? -8.518 13.967 -41.758 1.00 37.38 99 THR A N 1
ATOM 822 C CA . THR A 1 99 ? -9.958 13.771 -42.013 1.00 37.38 99 THR A CA 1
ATOM 823 C C . THR A 1 99 ? -10.499 12.669 -41.101 1.00 37.38 99 THR A C 1
ATOM 825 O O . THR A 1 99 ? -10.001 11.545 -41.034 1.00 37.38 99 THR A O 1
ATOM 828 N N . SER A 1 100 ? -11.529 13.025 -40.344 1.00 47.22 100 SER A N 1
ATOM 829 C CA . SER A 1 100 ? -12.276 12.179 -39.425 1.00 47.22 100 SER A CA 1
ATOM 830 C C . SER A 1 100 ? -13.228 11.262 -40.194 1.00 47.22 100 SER A C 1
ATOM 832 O O . SER A 1 100 ? -14.233 11.711 -40.737 1.00 47.22 100 SER A O 1
ATOM 834 N N . LYS A 1 101 ? -12.956 9.954 -40.184 1.00 41.66 101 LYS A N 1
ATOM 835 C CA . LYS A 1 101 ? -13.992 8.924 -40.334 1.00 41.66 101 LYS A CA 1
ATOM 836 C C . LYS A 1 101 ? -13.751 7.839 -39.292 1.00 41.66 101 LYS A C 1
ATOM 838 O O . LYS A 1 101 ? -12.725 7.164 -39.307 1.00 41.66 101 LYS A O 1
ATOM 843 N N . ILE A 1 102 ? -14.679 7.740 -38.346 1.00 48.12 102 ILE A N 1
ATOM 844 C CA . ILE A 1 102 ? -14.741 6.671 -37.351 1.00 48.12 102 ILE A CA 1
ATOM 845 C C . ILE A 1 102 ? -15.585 5.563 -37.983 1.00 48.12 102 ILE A C 1
ATOM 847 O O . ILE A 1 102 ? -16.758 5.780 -38.275 1.00 48.12 102 ILE A O 1
ATOM 851 N N . SER A 1 103 ? -14.996 4.397 -38.230 1.00 44.62 103 SER A N 1
ATOM 852 C CA . SER A 1 103 ? -15.731 3.168 -38.546 1.00 44.62 103 SER A CA 1
ATOM 853 C C . SER A 1 103 ? -16.030 2.414 -37.241 1.00 44.62 103 SER A C 1
ATOM 855 O O . SER A 1 103 ? -15.153 2.348 -36.375 1.00 44.62 103 SER A O 1
ATOM 857 N N . PRO A 1 104 ? -17.246 1.868 -37.048 1.00 41.94 104 PRO A N 1
ATOM 858 C CA . PRO A 1 104 ? -17.604 1.228 -35.791 1.00 41.94 104 PRO A CA 1
ATOM 859 C C . PRO A 1 104 ? -16.901 -0.126 -35.634 1.00 41.94 104 PRO A C 1
ATOM 861 O O . PRO A 1 104 ? -16.755 -0.902 -36.580 1.00 41.94 104 PRO A O 1
ATOM 864 N N . ILE A 1 105 ? -16.483 -0.387 -34.398 1.00 52.31 105 ILE A N 1
ATOM 865 C CA . ILE A 1 105 ? -15.907 -1.640 -33.909 1.00 52.31 105 ILE A CA 1
ATOM 866 C C . ILE A 1 105 ? -16.927 -2.769 -34.124 1.00 52.31 105 ILE A C 1
ATOM 868 O O . ILE A 1 105 ? -18.060 -2.669 -33.656 1.00 52.31 105 ILE A O 1
ATOM 872 N N . LYS A 1 106 ? -16.533 -3.862 -34.790 1.00 41.62 106 LYS A N 1
ATOM 873 C CA . LYS A 1 106 ? -17.278 -5.129 -34.730 1.00 41.62 106 LYS A CA 1
ATOM 874 C C . LYS A 1 106 ? -16.766 -5.941 -33.536 1.00 41.62 106 LYS A C 1
ATOM 876 O O . LYS A 1 106 ? -15.607 -6.353 -33.569 1.00 41.62 106 LYS A O 1
ATOM 881 N N . PRO A 1 107 ? -17.584 -6.218 -32.508 1.00 39.97 107 PRO A N 1
ATOM 882 C CA . PRO A 1 107 ? -17.221 -7.200 -31.500 1.00 39.97 107 PRO A CA 1
ATOM 883 C C . PRO A 1 107 ? -17.321 -8.598 -32.119 1.00 39.97 107 PRO A C 1
ATOM 885 O O . PRO A 1 107 ? -18.410 -9.050 -32.474 1.00 39.97 107 PRO A O 1
ATOM 888 N N . MET A 1 108 ? -16.195 -9.302 -32.248 1.00 43.53 108 MET A N 1
ATOM 889 C CA . MET A 1 108 ? -16.235 -10.748 -32.455 1.00 43.53 108 MET A CA 1
ATOM 890 C C . MET A 1 108 ? -16.344 -11.401 -31.080 1.00 43.53 108 MET A C 1
ATOM 892 O O . MET A 1 108 ? -15.352 -11.732 -30.438 1.00 43.53 108 MET A O 1
ATOM 896 N N . VAL A 1 109 ? -17.582 -11.524 -30.605 1.00 48.75 109 VAL A N 1
ATOM 897 C CA . VAL A 1 109 ? -17.908 -12.410 -29.492 1.00 48.75 109 VAL A CA 1
ATOM 898 C C . VAL A 1 109 ? -17.615 -13.845 -29.919 1.00 48.75 109 VAL A C 1
ATOM 900 O O . VAL A 1 109 ? -18.228 -14.355 -30.856 1.00 48.75 109 VAL A O 1
ATOM 903 N N . LYS A 1 110 ? -16.714 -14.519 -29.205 1.00 42.94 110 LYS A N 1
ATOM 904 C CA . LYS A 1 110 ? -16.896 -15.937 -28.901 1.00 42.94 110 LYS A CA 1
ATOM 905 C C . LYS A 1 110 ? -16.630 -16.176 -27.415 1.00 42.94 110 LYS A C 1
ATOM 907 O O . LYS A 1 110 ? -15.763 -15.508 -26.853 1.00 42.94 110 LYS A O 1
ATOM 912 N N . PRO A 1 111 ? -17.442 -17.035 -26.781 1.00 43.94 111 PRO A N 1
ATOM 913 C CA . PRO A 1 111 ? -17.532 -17.154 -25.336 1.00 43.94 111 PRO A CA 1
ATOM 914 C C . PRO A 1 111 ? -16.437 -18.087 -24.812 1.00 43.94 111 PRO A C 1
ATOM 916 O O . PRO A 1 111 ? -15.685 -18.664 -25.594 1.00 43.94 111 PRO A O 1
ATOM 919 N N . PHE A 1 112 ? -16.471 -18.292 -23.496 1.00 33.47 112 PHE A N 1
ATOM 920 C CA . PHE A 1 112 ? -15.768 -19.315 -22.717 1.00 33.47 112 PHE A CA 1
ATOM 921 C C . PHE A 1 112 ? -14.379 -18.895 -22.227 1.00 33.47 112 PHE A C 1
ATOM 923 O O . PHE A 1 112 ? -13.561 -18.407 -22.990 1.00 33.47 112 PHE A O 1
ATOM 930 N N . THR A 1 113 ? -13.989 -19.074 -20.970 1.00 32.50 113 THR A N 1
ATOM 931 C CA . THR A 1 113 ? -14.638 -19.486 -19.717 1.00 32.50 113 THR A CA 1
ATOM 932 C C . THR A 1 113 ? -13.579 -19.177 -18.656 1.00 32.50 113 THR A C 1
ATOM 934 O O . THR A 1 113 ? -12.397 -19.432 -18.881 1.00 32.50 113 THR A O 1
ATOM 937 N N . ILE A 1 114 ? -13.981 -18.605 -17.522 1.00 37.88 114 ILE A N 1
ATOM 938 C CA . ILE A 1 114 ? -13.113 -18.431 -16.352 1.00 37.88 114 ILE A CA 1
ATOM 939 C C . ILE A 1 114 ? -12.723 -19.826 -15.847 1.00 37.88 114 ILE A C 1
ATOM 941 O O . ILE A 1 114 ? -13.603 -20.638 -15.569 1.00 37.88 114 ILE A O 1
ATOM 945 N N . ILE A 1 115 ? -11.424 -20.091 -15.714 1.00 40.00 115 ILE A N 1
ATOM 946 C CA . ILE A 1 115 ? -10.896 -21.196 -14.908 1.00 40.00 115 ILE A CA 1
ATOM 947 C C . ILE A 1 115 ? -10.106 -20.547 -13.766 1.00 40.00 115 ILE A C 1
ATOM 949 O O . ILE A 1 115 ? -9.344 -19.612 -14.012 1.00 40.00 115 ILE A O 1
ATOM 953 N N . PHE A 1 116 ? -10.422 -20.996 -12.550 1.00 42.66 116 PHE A N 1
ATOM 954 C CA . PHE A 1 116 ? -10.000 -20.495 -11.237 1.00 42.66 116 PHE A CA 1
ATOM 955 C C . PHE A 1 116 ? -8.498 -20.240 -11.078 1.00 42.66 116 PHE A C 1
ATOM 957 O O . PHE A 1 116 ? -7.700 -21.035 -11.622 1.00 42.66 116 PHE A O 1
#

pLDDT: mean 70.08, std 18.64, range [32.25, 95.12]